Protein AF-A0A8C6SKD8-F1 (afdb_monomer_lite)

pLDDT: mean 79.02, std 22.73, range [37.12, 98.88]

Structure (mmCIF, N/CA/C/O backbone):
data_AF-A0A8C6SKD8-F1
#
_entry.id   AF-A0A8C6SKD8-F1
#
loop_
_atom_site.group_PDB
_atom_site.id
_atom_site.type_symbol
_atom_site.label_atom_id
_atom_site.label_alt_id
_atom_site.label_comp_id
_atom_site.label_asym_id
_atom_site.label_entity_id
_atom_site.label_seq_id
_atom_site.pdbx_PDB_ins_code
_atom_site.Cartn_x
_atom_site.Cartn_y
_atom_site.Cartn_z
_atom_site.occupancy
_atom_site.B_iso_or_equiv
_atom_site.auth_seq_id
_atom_site.auth_comp_id
_atom_site.auth_asym_id
_atom_site.auth_atom_id
_atom_site.pdbx_PDB_model_num
ATOM 1 N N . ALA A 1 1 ? 82.928 -36.650 2.367 1.00 38.69 1 ALA A N 1
ATOM 2 C CA . ALA A 1 1 ? 81.813 -36.005 3.082 1.00 38.69 1 ALA A CA 1
ATOM 3 C C . ALA A 1 1 ? 80.685 -35.790 2.074 1.00 38.69 1 ALA A C 1
ATOM 5 O O . ALA A 1 1 ? 80.839 -34.970 1.185 1.00 38.69 1 ALA A O 1
ATOM 6 N N . THR A 1 2 ? 79.766 -36.742 1.899 1.00 38.22 2 THR A N 1
ATOM 7 C CA . THR A 1 2 ? 78.450 -36.797 2.577 1.00 38.22 2 THR A CA 1
ATOM 8 C C . THR A 1 2 ? 77.729 -35.453 2.606 1.00 38.22 2 THR A C 1
ATOM 10 O O . THR A 1 2 ? 78.111 -34.554 3.347 1.00 38.22 2 THR A O 1
ATOM 13 N N . GLY A 1 3 ? 76.655 -35.374 1.823 1.00 37.50 3 GLY A N 1
ATOM 14 C CA . GLY A 1 3 ? 75.717 -34.260 1.788 1.00 37.50 3 GLY A CA 1
ATOM 15 C C . GLY A 1 3 ? 74.533 -34.584 0.882 1.00 37.50 3 GLY A C 1
ATOM 16 O O . GLY A 1 3 ? 74.374 -33.980 -0.169 1.00 37.50 3 GLY A O 1
ATOM 17 N N . HIS A 1 4 ? 73.744 -35.593 1.262 1.00 42.81 4 HIS A N 1
ATOM 18 C CA . HIS A 1 4 ? 72.390 -35.799 0.746 1.00 42.81 4 HIS A CA 1
ATOM 19 C C . HIS A 1 4 ? 71.545 -34.544 0.987 1.00 42.81 4 HIS A C 1
ATOM 21 O O . HIS A 1 4 ? 71.406 -34.137 2.137 1.00 42.81 4 HIS A O 1
ATOM 27 N N . GLN A 1 5 ? 70.887 -34.028 -0.049 1.00 41.28 5 GLN A N 1
ATOM 28 C CA . GLN A 1 5 ? 69.565 -33.422 0.100 1.00 41.28 5 GLN A CA 1
ATOM 29 C C . GLN A 1 5 ? 68.670 -33.893 -1.044 1.00 41.28 5 GLN A C 1
ATOM 31 O O . GLN A 1 5 ? 68.805 -33.490 -2.196 1.00 41.28 5 GLN A O 1
ATOM 36 N N . HIS A 1 6 ? 67.754 -34.787 -0.6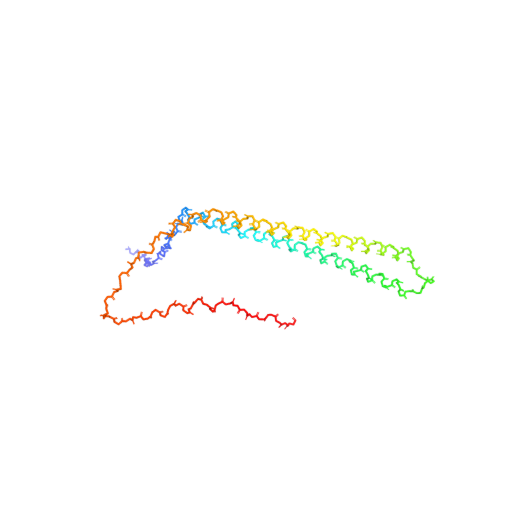82 1.00 43.62 6 HIS A N 1
ATOM 37 C CA . HIS A 1 6 ? 66.519 -35.028 -1.404 1.00 43.62 6 HIS A CA 1
ATOM 38 C C . HIS A 1 6 ? 65.714 -33.726 -1.490 1.00 43.62 6 HIS A C 1
ATOM 40 O O . HIS A 1 6 ? 65.423 -33.119 -0.460 1.00 43.62 6 HIS A O 1
ATOM 46 N N . ARG A 1 7 ? 65.231 -33.368 -2.683 1.00 38.12 7 ARG A N 1
ATOM 47 C CA . ARG A 1 7 ? 63.939 -32.685 -2.793 1.00 38.12 7 ARG A CA 1
ATOM 48 C C . ARG A 1 7 ? 63.149 -33.261 -3.964 1.00 38.12 7 ARG A C 1
ATOM 50 O O . ARG A 1 7 ? 63.655 -33.393 -5.072 1.00 38.12 7 ARG A O 1
ATOM 57 N N . ALA A 1 8 ? 61.946 -33.697 -3.611 1.00 41.62 8 ALA A N 1
ATOM 58 C CA . ALA A 1 8 ? 60.973 -34.454 -4.384 1.00 41.62 8 ALA A CA 1
ATOM 59 C C . ALA A 1 8 ? 60.347 -33.622 -5.535 1.00 41.62 8 ALA A C 1
ATOM 61 O O . ALA A 1 8 ? 60.621 -32.424 -5.637 1.00 41.62 8 ALA A O 1
ATOM 62 N N . PRO A 1 9 ? 59.562 -34.261 -6.424 1.00 44.31 9 PRO A N 1
ATOM 63 C CA . PRO A 1 9 ? 59.414 -33.878 -7.820 1.00 44.31 9 PRO A CA 1
ATOM 64 C C . PRO A 1 9 ? 58.479 -32.690 -8.029 1.00 44.31 9 PRO A C 1
ATOM 66 O O . PRO A 1 9 ? 57.518 -32.481 -7.289 1.00 44.31 9 PRO A O 1
ATOM 69 N N . GLY A 1 10 ? 58.754 -31.961 -9.111 1.00 48.84 10 GLY A N 1
ATOM 70 C CA . GLY A 1 10 ? 57.801 -31.055 -9.729 1.00 48.84 10 GLY A CA 1
ATOM 71 C C . GLY A 1 10 ? 56.522 -31.804 -10.094 1.00 48.84 10 GLY A C 1
ATOM 72 O O . GLY A 1 10 ? 56.556 -32.878 -10.691 1.00 48.84 10 GLY A O 1
ATOM 73 N N . GLY A 1 11 ? 55.395 -31.226 -9.709 1.00 40.66 11 GLY A N 1
ATOM 74 C CA . GLY A 1 11 ? 54.078 -31.764 -9.989 1.00 40.66 11 GLY A CA 1
ATOM 75 C C . GLY A 1 11 ? 53.058 -30.655 -9.833 1.00 40.66 11 GLY A C 1
ATOM 76 O O . GLY A 1 11 ? 52.659 -30.347 -8.719 1.00 40.66 11 GLY A O 1
ATOM 77 N N . GLY A 1 12 ? 52.698 -30.057 -10.968 1.00 49.25 12 GLY A N 1
ATOM 78 C CA . GLY A 1 12 ? 51.492 -29.260 -11.148 1.00 49.25 12 GLY A CA 1
ATOM 79 C C . GLY A 1 12 ? 51.364 -28.055 -10.227 1.00 49.25 12 GLY A C 1
ATOM 80 O O . GLY A 1 12 ? 50.572 -28.077 -9.290 1.00 49.25 12 GLY A O 1
ATOM 81 N N . HIS A 1 13 ? 51.985 -26.935 -10.604 1.00 50.09 13 HIS A N 1
ATOM 82 C CA . HIS A 1 13 ? 51.161 -25.732 -10.586 1.00 50.09 13 HIS A CA 1
ATOM 83 C C . HIS A 1 13 ? 49.980 -26.064 -11.497 1.00 50.09 13 HIS A C 1
ATOM 85 O O . HIS A 1 13 ? 50.140 -26.198 -12.709 1.00 50.09 13 HIS A O 1
ATOM 91 N N . SER A 1 14 ? 48.811 -26.310 -10.906 1.00 54.44 14 SER A N 1
ATOM 92 C CA . SER A 1 14 ? 47.581 -26.008 -11.607 1.00 54.44 14 SER A CA 1
ATOM 93 C C . SER A 1 14 ? 47.683 -24.518 -11.885 1.00 54.44 14 SER A C 1
ATOM 95 O O . SER A 1 14 ? 47.342 -23.699 -11.028 1.00 54.44 14 SER A O 1
ATOM 97 N N . ASP A 1 15 ? 48.248 -24.172 -13.039 1.00 54.72 15 ASP A N 1
ATOM 98 C CA . ASP A 1 15 ? 47.914 -22.929 -13.693 1.00 54.72 15 ASP A CA 1
ATOM 99 C C . ASP A 1 15 ? 46.395 -22.983 -13.755 1.00 54.72 15 ASP A C 1
ATOM 101 O O . ASP A 1 15 ? 45.804 -23.694 -14.572 1.00 54.72 15 ASP A O 1
ATOM 105 N N . VAL A 1 16 ? 45.749 -22.342 -12.778 1.00 55.53 16 VAL A N 1
ATOM 106 C CA . VAL A 1 16 ? 44.373 -21.924 -12.930 1.00 55.53 16 VAL A CA 1
ATOM 107 C C . VAL A 1 16 ? 44.479 -21.075 -14.170 1.00 55.53 16 VAL A C 1
ATOM 109 O O . VAL A 1 16 ? 45.025 -19.973 -14.126 1.00 55.53 16 VAL A O 1
ATOM 112 N N . SER A 1 17 ? 44.105 -21.669 -15.300 1.00 51.50 17 SER A N 1
ATOM 113 C CA . SER A 1 17 ? 43.941 -20.949 -16.534 1.00 51.50 17 SER A CA 1
ATOM 114 C C . SER A 1 17 ? 42.846 -19.954 -16.207 1.00 51.50 17 SER A C 1
ATOM 116 O O . SER A 1 17 ? 41.657 -20.225 -16.343 1.00 51.50 17 SER A O 1
ATOM 118 N N . MET A 1 18 ? 43.281 -18.785 -15.752 1.00 56.47 18 MET A N 1
ATOM 119 C CA . MET A 1 18 ? 42.624 -17.517 -15.946 1.00 56.47 18 MET A CA 1
ATOM 120 C C . MET A 1 18 ? 42.673 -17.276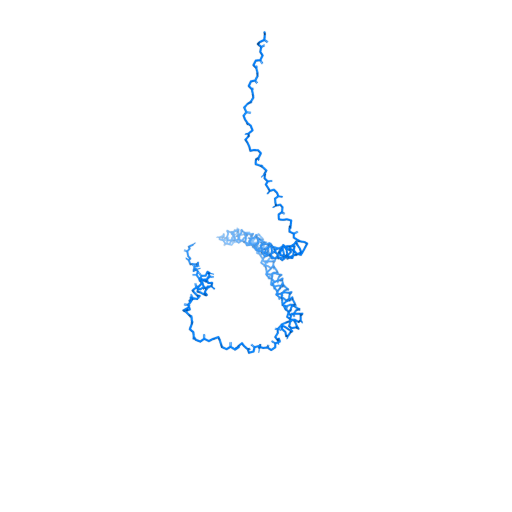 -17.460 1.00 56.47 18 MET A C 1
ATOM 122 O O . MET A 1 18 ? 43.178 -16.265 -17.932 1.00 56.47 18 MET A O 1
ATOM 126 N N . ALA A 1 19 ? 42.134 -18.212 -18.253 1.00 54.81 19 ALA A N 1
ATOM 127 C CA . ALA A 1 19 ? 41.355 -17.846 -19.408 1.00 54.81 19 ALA A CA 1
ATOM 128 C C . ALA A 1 19 ? 40.186 -17.050 -18.828 1.00 54.81 19 ALA A C 1
ATOM 130 O O . ALA A 1 19 ? 39.069 -17.537 -18.658 1.00 54.81 19 ALA A O 1
ATOM 131 N N . GLU A 1 20 ? 40.523 -15.830 -18.415 1.00 59.41 20 GLU A N 1
ATOM 132 C CA . GLU A 1 20 ? 39.643 -14.712 -18.283 1.00 59.41 20 GLU A CA 1
ATOM 133 C C . GLU A 1 20 ? 38.880 -14.722 -19.593 1.00 59.41 20 GLU A C 1
ATOM 135 O O . GLU A 1 20 ? 39.364 -14.270 -20.630 1.00 59.41 20 GLU A O 1
ATOM 140 N N . SER A 1 21 ? 37.677 -15.283 -19.555 1.00 62.50 21 SER A N 1
ATOM 141 C CA . SER A 1 21 ? 36.624 -14.800 -20.423 1.00 62.50 21 SER A CA 1
ATOM 142 C C . SER A 1 21 ? 36.376 -13.373 -19.947 1.00 62.50 21 SER A C 1
ATOM 144 O O . SER A 1 21 ? 35.488 -13.108 -19.141 1.00 62.50 21 SER A O 1
ATOM 146 N N . THR A 1 22 ? 37.288 -12.476 -20.325 1.00 74.62 22 THR A N 1
ATOM 147 C CA . THR A 1 22 ? 37.122 -11.043 -20.202 1.00 74.62 22 THR A CA 1
ATOM 148 C C . THR A 1 22 ? 35.932 -10.760 -21.086 1.00 74.62 22 THR A C 1
ATOM 150 O O . THR A 1 22 ? 36.029 -10.845 -22.310 1.00 74.62 22 THR A O 1
ATOM 153 N N . MET A 1 23 ? 34.779 -10.548 -20.450 1.00 79.88 23 MET A N 1
ATOM 154 C CA . MET A 1 23 ? 33.581 -10.160 -21.173 1.00 79.88 23 MET A CA 1
ATOM 155 C C . MET A 1 23 ? 33.930 -8.949 -22.032 1.00 79.88 23 MET A C 1
ATOM 157 O O . MET A 1 23 ? 34.596 -8.015 -21.570 1.00 79.88 23 MET A O 1
ATOM 161 N N . SER A 1 24 ? 33.527 -8.996 -23.295 1.00 90.38 24 SER A N 1
ATOM 162 C CA . SER A 1 24 ? 33.687 -7.851 -24.183 1.00 90.38 24 SER A CA 1
ATOM 163 C C . SER A 1 24 ? 32.933 -6.642 -23.606 1.00 90.38 24 SER A C 1
ATOM 165 O O . SER A 1 24 ? 31.970 -6.824 -22.855 1.00 90.38 24 SER A O 1
ATOM 167 N N . PRO A 1 25 ? 33.331 -5.401 -23.937 1.00 91.00 25 PRO A N 1
ATOM 168 C CA . PRO A 1 25 ? 32.607 -4.212 -23.485 1.00 91.00 25 PRO A CA 1
ATOM 169 C C . PRO A 1 25 ? 31.094 -4.294 -23.754 1.00 91.00 25 PRO A C 1
ATOM 171 O O . PRO A 1 25 ? 30.303 -3.988 -22.867 1.00 91.00 25 PRO A O 1
ATOM 174 N N . ASP A 1 26 ? 30.700 -4.825 -24.914 1.00 92.56 26 ASP A N 1
ATOM 175 C CA . ASP A 1 26 ? 29.298 -5.021 -25.296 1.00 92.56 26 ASP A CA 1
ATOM 176 C C . ASP A 1 26 ? 28.571 -6.023 -24.374 1.00 92.56 26 ASP A C 1
ATOM 178 O O . ASP A 1 26 ? 27.431 -5.796 -23.971 1.00 92.56 26 ASP A O 1
ATOM 182 N N . GLU A 1 27 ? 29.222 -7.127 -23.993 1.00 92.69 27 GLU A N 1
ATOM 183 C CA . GLU A 1 27 ? 28.661 -8.109 -23.049 1.00 92.69 27 GLU A CA 1
ATOM 184 C C . GLU A 1 27 ? 28.497 -7.515 -21.643 1.00 92.69 27 GLU A C 1
ATOM 186 O O . GLU A 1 27 ? 27.496 -7.772 -20.971 1.00 92.69 27 GLU A O 1
ATOM 191 N N . ILE A 1 28 ? 29.441 -6.670 -21.217 1.00 93.38 28 ILE A N 1
ATOM 192 C CA . ILE A 1 28 ? 29.348 -5.941 -19.947 1.00 93.38 28 ILE A CA 1
ATOM 193 C C . ILE A 1 28 ? 28.154 -4.979 -19.973 1.00 93.38 28 ILE A C 1
ATOM 195 O O . ILE A 1 28 ? 27.388 -4.933 -19.010 1.00 93.38 28 ILE A O 1
ATOM 199 N N . GLU A 1 29 ? 27.950 -4.239 -21.064 1.00 94.56 29 GLU A N 1
ATOM 200 C CA . GLU A 1 29 ? 26.803 -3.334 -21.219 1.00 94.56 29 GLU A CA 1
ATOM 201 C C . GLU A 1 29 ? 25.460 -4.073 -21.150 1.00 94.56 29 GLU A C 1
ATOM 203 O O . GLU A 1 29 ? 24.532 -3.619 -20.469 1.00 94.56 29 GLU A O 1
ATOM 208 N N . VAL A 1 30 ? 25.364 -5.242 -21.789 1.00 94.62 30 VAL A N 1
ATOM 209 C CA . VAL A 1 30 ? 24.163 -6.087 -21.737 1.00 94.62 30 VAL A CA 1
ATOM 210 C C . VAL A 1 30 ? 23.883 -6.572 -20.310 1.00 94.62 30 VAL A C 1
ATOM 212 O O . VAL A 1 30 ? 22.743 -6.474 -19.841 1.00 94.62 30 VAL A O 1
ATOM 215 N N . GLU A 1 31 ? 24.898 -7.048 -19.585 1.00 95.56 31 GLU A N 1
ATOM 216 C CA . GLU A 1 31 ? 24.721 -7.500 -18.199 1.00 95.56 31 GLU A CA 1
ATOM 217 C C . GLU A 1 31 ? 24.407 -6.341 -17.242 1.00 95.56 31 GLU A C 1
ATOM 219 O O . GLU A 1 31 ? 23.551 -6.488 -16.367 1.00 95.56 31 GLU A O 1
ATOM 224 N N . MET A 1 32 ? 24.988 -5.153 -17.436 1.00 96.31 32 MET A N 1
ATOM 225 C CA . MET A 1 32 ? 24.607 -3.959 -16.669 1.00 96.31 32 MET A CA 1
ATOM 226 C C . MET A 1 32 ? 23.129 -3.604 -16.866 1.00 96.31 32 MET A C 1
ATOM 228 O O . MET A 1 32 ? 22.421 -3.349 -15.889 1.00 96.31 32 MET A O 1
ATOM 232 N N . ALA A 1 33 ? 22.630 -3.642 -18.106 1.00 94.94 33 ALA A N 1
ATOM 233 C CA . ALA A 1 33 ? 21.216 -3.400 -18.391 1.00 94.94 33 ALA A CA 1
ATOM 234 C C . ALA A 1 33 ? 20.308 -4.452 -17.725 1.00 94.94 33 ALA A C 1
ATOM 236 O O . ALA A 1 33 ? 19.228 -4.130 -17.218 1.00 94.94 33 ALA A O 1
ATOM 237 N N . ARG A 1 34 ? 20.753 -5.713 -17.676 1.00 96.25 34 ARG A N 1
ATOM 238 C CA . ARG A 1 34 ? 20.045 -6.793 -16.980 1.00 96.25 34 ARG A CA 1
ATOM 239 C C . ARG A 1 34 ? 20.008 -6.578 -15.466 1.00 96.25 34 ARG A C 1
ATOM 241 O O . ARG A 1 34 ? 18.944 -6.734 -14.865 1.00 96.25 34 ARG A O 1
ATOM 248 N N . ILE A 1 35 ? 21.132 -6.192 -14.860 1.00 97.75 35 ILE A N 1
ATOM 249 C CA . ILE A 1 35 ? 21.230 -5.870 -13.429 1.00 97.75 35 ILE A CA 1
ATOM 250 C C . ILE A 1 35 ? 20.311 -4.700 -13.083 1.00 97.75 35 ILE A C 1
ATOM 252 O O . ILE A 1 35 ? 19.567 -4.777 -12.106 1.00 97.75 35 ILE A O 1
ATOM 256 N N . GLN A 1 36 ? 20.310 -3.644 -13.897 1.00 96.94 36 GLN A N 1
ATOM 257 C CA . GLN A 1 36 ? 19.462 -2.476 -13.679 1.00 96.94 36 GLN A CA 1
ATOM 258 C C . GLN A 1 36 ? 17.972 -2.846 -13.703 1.00 96.94 36 GLN A C 1
ATOM 260 O O . GLN A 1 36 ? 17.233 -2.490 -12.785 1.00 96.94 36 GLN A O 1
ATOM 265 N N . ARG A 1 37 ? 17.546 -3.654 -14.682 1.00 95.62 37 ARG A N 1
ATOM 266 C CA . ARG A 1 37 ? 16.173 -4.177 -14.740 1.00 95.62 37 ARG A CA 1
ATOM 267 C C . ARG A 1 37 ? 15.827 -5.006 -13.503 1.00 95.62 37 ARG A C 1
ATOM 269 O O . ARG A 1 37 ? 14.745 -4.856 -12.942 1.00 95.62 37 ARG A O 1
ATOM 276 N N . LEU A 1 38 ? 16.729 -5.890 -13.069 1.00 97.88 38 LEU A N 1
ATOM 277 C CA . LEU A 1 38 ? 16.494 -6.708 -11.879 1.00 97.88 38 LEU A CA 1
ATOM 278 C C . LEU A 1 38 ? 16.355 -5.839 -10.626 1.00 97.88 38 LEU A C 1
ATOM 280 O O . LEU A 1 38 ? 15.458 -6.067 -9.818 1.00 97.88 38 LEU A O 1
ATOM 284 N N . ARG A 1 39 ? 17.205 -4.817 -10.485 1.00 98.19 39 ARG A N 1
ATOM 285 C CA . ARG A 1 39 ? 17.133 -3.846 -9.392 1.00 98.19 39 ARG A CA 1
ATOM 286 C C . ARG A 1 39 ? 15.773 -3.154 -9.355 1.00 98.19 39 ARG A C 1
ATOM 288 O O . ARG A 1 39 ? 15.190 -3.043 -8.285 1.00 98.19 39 ARG A O 1
ATOM 295 N N . GLU A 1 40 ? 15.258 -2.715 -10.498 1.00 96.69 40 GLU A N 1
ATOM 296 C CA . GLU A 1 40 ? 13.943 -2.068 -10.581 1.00 96.69 40 GLU A CA 1
ATOM 297 C C . GLU A 1 40 ? 12.812 -3.001 -10.133 1.00 96.69 40 GLU A C 1
ATOM 299 O O . GLU A 1 40 ? 11.969 -2.597 -9.337 1.00 96.69 40 GLU A O 1
ATOM 304 N N . VAL A 1 41 ? 12.830 -4.268 -10.562 1.00 96.94 41 VAL A N 1
ATOM 305 C CA . VAL A 1 41 ? 11.854 -5.278 -10.110 1.00 96.94 41 VAL A CA 1
ATOM 306 C C . VAL A 1 41 ? 11.924 -5.482 -8.595 1.00 96.94 41 VAL A C 1
ATOM 308 O O . VAL A 1 41 ? 10.892 -5.529 -7.925 1.00 96.94 41 VAL A O 1
ATOM 311 N N . LEU A 1 42 ? 13.133 -5.588 -8.042 1.00 98.50 42 LEU A N 1
ATOM 312 C CA . LEU A 1 42 ? 13.325 -5.792 -6.607 1.00 98.50 42 LEU A CA 1
ATOM 313 C C . LEU A 1 42 ? 12.843 -4.594 -5.782 1.00 98.50 42 LEU A C 1
ATOM 315 O O . LEU A 1 42 ? 12.199 -4.800 -4.760 1.00 98.50 42 LEU A O 1
ATOM 319 N N . VAL A 1 43 ? 13.098 -3.365 -6.234 1.00 98.12 43 VAL A N 1
ATOM 320 C CA . VAL A 1 43 ? 12.653 -2.146 -5.538 1.00 98.12 43 VAL A CA 1
ATOM 321 C C . VAL A 1 43 ? 11.125 -2.032 -5.523 1.00 98.12 43 VAL A C 1
ATOM 323 O O . VAL A 1 43 ? 10.557 -1.676 -4.492 1.00 98.12 43 VAL A O 1
ATOM 326 N N . ARG A 1 44 ? 10.439 -2.383 -6.620 1.00 97.94 44 ARG A N 1
ATOM 327 C CA . ARG A 1 44 ? 8.964 -2.431 -6.644 1.00 97.94 44 ARG A CA 1
ATOM 328 C C . ARG A 1 44 ? 8.430 -3.465 -5.656 1.00 97.94 44 ARG A C 1
ATOM 330 O O . ARG A 1 44 ? 7.604 -3.154 -4.801 1.00 97.94 44 ARG A O 1
ATOM 337 N N . ARG A 1 45 ? 9.006 -4.671 -5.674 1.00 98.38 45 ARG A N 1
ATOM 338 C CA . ARG A 1 45 ? 8.640 -5.743 -4.739 1.00 98.38 45 ARG A CA 1
ATOM 339 C C . ARG A 1 45 ? 8.894 -5.372 -3.277 1.00 98.38 45 ARG A C 1
ATOM 341 O O . ARG A 1 45 ? 8.106 -5.731 -2.407 1.00 98.38 45 ARG A O 1
ATOM 348 N N . GLU A 1 46 ? 9.984 -4.670 -2.991 1.00 98.44 46 GLU A N 1
ATOM 349 C CA . GLU A 1 46 ? 10.271 -4.141 -1.658 1.00 98.44 46 GLU A CA 1
ATOM 350 C C . GLU A 1 46 ? 9.196 -3.141 -1.214 1.00 98.44 46 GLU A C 1
ATOM 352 O O . GLU A 1 46 ? 8.734 -3.198 -0.076 1.00 98.44 46 GLU A O 1
ATOM 357 N N . SER A 1 47 ? 8.765 -2.247 -2.104 1.00 97.94 47 SER A N 1
ATOM 358 C CA . SER A 1 47 ? 7.681 -1.304 -1.819 1.00 97.94 47 SER A CA 1
ATOM 359 C C . SER A 1 47 ? 6.355 -2.021 -1.544 1.00 97.94 47 SER A C 1
ATOM 361 O O . SER A 1 47 ? 5.737 -1.735 -0.519 1.00 97.94 47 SER A O 1
ATOM 363 N N . GLU A 1 48 ? 5.970 -3.019 -2.350 1.00 98.06 48 GLU A N 1
ATOM 364 C CA . GLU A 1 48 ? 4.798 -3.877 -2.077 1.00 98.06 48 GLU A CA 1
ATOM 365 C C . GLU A 1 48 ? 4.880 -4.525 -0.685 1.00 98.06 48 GLU A C 1
ATOM 367 O O . GLU A 1 48 ? 3.918 -4.520 0.088 1.00 98.06 48 GLU A O 1
ATOM 372 N N . LEU A 1 49 ? 6.049 -5.079 -0.344 1.00 98.69 49 LEU A N 1
ATOM 373 C CA . LEU A 1 49 ? 6.284 -5.717 0.951 1.00 98.69 49 LEU A CA 1
ATOM 374 C C . LEU A 1 49 ? 6.168 -4.726 2.112 1.00 98.69 49 LEU A C 1
ATOM 376 O O . LEU A 1 49 ? 5.646 -5.097 3.163 1.00 98.69 49 LEU A O 1
ATOM 380 N N . ARG A 1 50 ? 6.605 -3.474 1.932 1.00 98.56 50 ARG A N 1
ATOM 381 C CA . ARG A 1 50 ? 6.445 -2.419 2.942 1.00 98.56 50 ARG A CA 1
ATOM 382 C C . ARG A 1 50 ? 4.975 -2.069 3.169 1.00 98.56 50 ARG A C 1
ATOM 384 O O . ARG A 1 50 ? 4.559 -2.060 4.324 1.00 98.56 50 ARG A O 1
ATOM 391 N N . PHE A 1 51 ? 4.177 -1.904 2.110 1.00 98.62 51 PHE A N 1
ATOM 392 C CA . PHE A 1 51 ? 2.726 -1.705 2.245 1.00 98.62 51 PHE A CA 1
ATOM 393 C C . PHE A 1 51 ? 2.057 -2.862 3.004 1.00 98.62 51 PHE A C 1
ATOM 395 O O . PHE A 1 51 ? 1.277 -2.629 3.926 1.00 98.62 51 PHE A O 1
ATOM 402 N N . MET A 1 52 ? 2.400 -4.115 2.679 1.00 98.56 52 MET A N 1
ATOM 403 C CA . MET A 1 52 ? 1.860 -5.282 3.392 1.00 98.56 52 MET A CA 1
ATOM 404 C C . MET A 1 52 ? 2.291 -5.326 4.861 1.00 98.56 52 MET A C 1
ATOM 406 O O . MET A 1 52 ? 1.492 -5.667 5.731 1.00 98.56 52 MET A O 1
ATOM 410 N N . MET A 1 53 ? 3.546 -4.991 5.160 1.00 98.75 53 MET A N 1
ATOM 411 C CA . MET A 1 53 ? 4.042 -4.950 6.534 1.00 98.75 53 MET A CA 1
ATOM 412 C C . MET A 1 53 ? 3.295 -3.902 7.369 1.00 98.75 53 MET A C 1
ATOM 414 O O . MET A 1 53 ? 2.894 -4.197 8.499 1.00 98.75 53 MET A O 1
ATOM 418 N N . ASP A 1 54 ? 3.066 -2.718 6.801 1.00 98.69 54 ASP A N 1
ATOM 419 C CA . ASP A 1 54 ? 2.320 -1.646 7.455 1.00 98.69 54 ASP A CA 1
ATOM 420 C C . ASP A 1 54 ? 0.848 -2.035 7.677 1.00 98.69 54 ASP A C 1
ATOM 422 O O . ASP A 1 54 ? 0.327 -1.831 8.777 1.00 98.69 54 ASP A O 1
ATOM 426 N N . ASP A 1 55 ? 0.191 -2.676 6.701 1.00 98.81 55 ASP A N 1
ATOM 427 C CA . ASP A 1 55 ? -1.184 -3.180 6.854 1.00 98.81 55 ASP A CA 1
ATOM 428 C C . ASP A 1 55 ? -1.281 -4.250 7.951 1.00 98.81 55 ASP A C 1
ATOM 430 O O . ASP A 1 55 ? -2.164 -4.199 8.812 1.00 98.81 55 ASP A O 1
ATOM 434 N N . ILE A 1 56 ? -0.322 -5.182 7.996 1.00 98.69 56 ILE A N 1
ATOM 435 C CA . ILE A 1 56 ? -0.245 -6.200 9.051 1.00 98.69 56 ILE A CA 1
ATOM 436 C C . ILE A 1 56 ? -0.117 -5.536 10.426 1.00 98.69 56 ILE A C 1
ATOM 438 O O . ILE A 1 56 ? -0.757 -5.983 11.384 1.00 98.69 56 ILE A O 1
ATOM 442 N N . GLN A 1 57 ? 0.696 -4.484 10.552 1.00 98.75 57 GLN A N 1
ATOM 443 C CA . GLN A 1 57 ? 0.868 -3.789 11.824 1.00 98.75 57 GLN A CA 1
ATOM 444 C C . GLN A 1 57 ? -0.409 -3.052 12.242 1.00 98.75 57 GLN A C 1
ATOM 446 O O . GLN A 1 57 ? -0.851 -3.198 13.383 1.00 98.75 57 GLN A O 1
ATOM 451 N N . LEU A 1 58 ? -1.065 -2.352 11.312 1.00 98.81 58 LEU A N 1
ATOM 452 C CA . LEU A 1 58 ? -2.364 -1.724 11.564 1.00 98.81 58 LEU A CA 1
ATOM 453 C C . LEU A 1 58 ? -3.415 -2.759 11.980 1.00 98.81 58 LEU A C 1
ATOM 455 O O . LEU A 1 58 ? -4.157 -2.537 12.939 1.00 98.81 58 LEU A O 1
ATOM 459 N N . CYS A 1 59 ? -3.454 -3.915 11.316 1.00 98.69 59 CYS A N 1
ATOM 460 C CA . CYS A 1 59 ? -4.360 -5.004 11.662 1.00 98.69 59 CYS A CA 1
ATOM 461 C C . CYS A 1 59 ? -4.114 -5.532 13.081 1.00 98.69 59 CYS A C 1
ATOM 463 O O . CYS A 1 59 ? -5.076 -5.710 13.832 1.00 98.69 59 CYS A O 1
ATOM 465 N N . LYS A 1 60 ? -2.852 -5.733 13.484 1.00 98.75 60 LYS A N 1
ATOM 466 C CA . LYS A 1 60 ? -2.498 -6.151 14.853 1.00 98.75 60 LYS A CA 1
ATOM 467 C C . LYS A 1 60 ? -2.972 -5.138 15.893 1.00 98.75 60 LYS A C 1
ATOM 469 O O . LYS A 1 60 ? -3.629 -5.526 16.862 1.00 98.75 60 LYS A O 1
ATOM 474 N N . ASP A 1 61 ? -2.709 -3.855 15.665 1.00 98.75 61 ASP A N 1
ATOM 475 C CA . ASP A 1 61 ? -3.087 -2.784 16.590 1.00 98.75 61 ASP A CA 1
ATOM 476 C C . ASP A 1 61 ? -4.617 -2.677 16.716 1.00 98.75 61 ASP A C 1
ATOM 478 O O . ASP A 1 61 ? -5.165 -2.637 17.822 1.00 98.75 61 ASP A O 1
ATOM 482 N N . ILE A 1 62 ? -5.336 -2.732 15.588 1.00 98.75 62 ILE A N 1
ATOM 483 C CA . ILE A 1 62 ? -6.806 -2.750 15.555 1.00 98.75 62 ILE A CA 1
ATOM 484 C C . ILE A 1 62 ? -7.351 -3.976 16.294 1.00 98.75 62 ILE A C 1
ATOM 486 O O . ILE A 1 62 ? -8.318 -3.857 17.050 1.00 98.75 62 ILE A O 1
ATOM 490 N N . MET A 1 63 ? -6.769 -5.159 16.087 1.00 98.75 63 MET A N 1
ATOM 491 C CA . MET A 1 63 ? -7.204 -6.386 16.756 1.00 98.75 63 MET A CA 1
ATOM 492 C C . MET A 1 63 ? -7.017 -6.310 18.272 1.00 98.75 63 MET A C 1
ATOM 494 O O . MET A 1 63 ? -7.932 -6.704 19.000 1.00 98.75 63 MET A O 1
ATOM 498 N N . SER A 1 64 ? -5.888 -5.769 18.740 1.00 98.69 64 SER A N 1
ATOM 499 C CA . SER A 1 64 ? -5.628 -5.557 20.168 1.00 98.69 64 SER A CA 1
ATOM 500 C C . SER A 1 64 ? -6.667 -4.622 20.786 1.00 98.69 64 SER A C 1
ATOM 502 O O . SER A 1 64 ? -7.337 -4.989 21.752 1.00 98.69 64 SER A O 1
ATOM 504 N N . LEU A 1 65 ? -6.896 -3.455 20.174 1.00 98.69 65 LEU A N 1
ATOM 505 C CA . LEU A 1 65 ? -7.882 -2.491 20.669 1.00 98.69 65 LEU A CA 1
ATOM 506 C C . LEU A 1 65 ? -9.308 -3.054 20.637 1.00 98.69 65 LEU A C 1
ATOM 508 O O . LEU A 1 65 ? -10.082 -2.838 21.568 1.00 98.69 65 LEU A O 1
ATOM 512 N N . LYS A 1 66 ? -9.668 -3.816 19.596 1.00 98.25 66 LYS A N 1
ATOM 513 C CA . LYS A 1 66 ? -10.966 -4.505 19.531 1.00 98.25 66 LYS A CA 1
ATOM 514 C C . LYS A 1 66 ? -11.112 -5.545 20.642 1.00 98.25 66 LYS A C 1
ATOM 516 O O . LYS A 1 66 ? -12.220 -5.728 21.141 1.00 98.25 66 LYS A O 1
ATOM 521 N N . GLN A 1 67 ? -10.036 -6.232 21.026 1.00 98.38 67 GLN A N 1
ATOM 522 C CA . GLN A 1 67 ? -10.063 -7.182 22.138 1.00 98.38 67 GLN A CA 1
ATOM 523 C C . GLN A 1 67 ? -10.258 -6.471 23.481 1.00 98.38 67 GLN A C 1
ATOM 525 O O . GLN A 1 67 ? -11.075 -6.931 24.276 1.00 98.38 67 GLN A O 1
ATOM 530 N N . GLU A 1 68 ? -9.578 -5.347 23.716 1.00 97.44 68 GLU A N 1
ATOM 531 C CA . GLU A 1 68 ? -9.817 -4.503 24.897 1.00 97.44 68 GLU A CA 1
ATOM 532 C C . GLU A 1 68 ? -11.263 -3.992 24.938 1.00 97.44 68 GLU A C 1
ATOM 534 O O . GLU A 1 68 ? -11.940 -4.110 25.958 1.00 97.44 68 GLU A O 1
ATOM 539 N N . LEU A 1 69 ? -11.777 -3.490 23.810 1.00 97.62 69 LEU A N 1
ATOM 540 C CA . LEU A 1 69 ? -13.145 -2.981 23.719 1.00 97.62 69 LEU A CA 1
ATOM 541 C C . LEU A 1 69 ? -14.175 -4.073 24.039 1.00 97.62 69 LEU A C 1
ATOM 543 O O . LEU A 1 69 ? -15.111 -3.830 24.798 1.00 97.62 69 LEU A O 1
ATOM 547 N N . ARG A 1 70 ? -13.980 -5.297 23.526 1.00 97.00 70 ARG A N 1
ATOM 548 C CA . ARG A 1 70 ? -14.842 -6.446 23.849 1.00 97.00 70 ARG A CA 1
ATOM 549 C C . ARG A 1 70 ? -14.922 -6.699 25.354 1.00 97.00 70 ARG A C 1
ATOM 551 O O . ARG A 1 70 ? -16.015 -6.947 25.851 1.00 97.00 70 ARG A O 1
ATOM 558 N N . GLN A 1 71 ? -13.806 -6.602 26.079 1.00 95.94 71 GLN A N 1
ATOM 559 C CA . GLN A 1 71 ? -13.801 -6.797 27.533 1.00 95.94 71 GLN A CA 1
ATOM 560 C C . GLN A 1 71 ? -14.687 -5.762 28.236 1.00 95.94 71 GLN A C 1
ATOM 562 O O . GLN A 1 71 ? -15.489 -6.128 29.091 1.00 95.94 71 GLN A O 1
ATOM 567 N N . ILE A 1 72 ? -14.623 -4.491 27.827 1.00 95.06 72 ILE A N 1
ATOM 568 C CA . ILE A 1 72 ? -15.456 -3.426 28.408 1.00 95.06 72 ILE A CA 1
ATOM 569 C C . ILE A 1 72 ? -16.939 -3.639 28.088 1.00 95.06 72 ILE A C 1
ATOM 571 O O . ILE A 1 72 ? -17.782 -3.541 28.978 1.00 95.06 72 ILE A O 1
ATOM 575 N N . VAL A 1 73 ? -17.266 -3.983 26.841 1.00 93.94 73 VAL A N 1
ATOM 576 C CA . VAL A 1 73 ? -18.658 -4.162 26.396 1.00 93.94 73 VAL A CA 1
ATOM 577 C C . VAL A 1 73 ? -19.357 -5.312 27.134 1.00 93.94 73 VAL A C 1
ATOM 579 O O . VAL A 1 73 ? -20.568 -5.244 27.340 1.00 93.94 73 VAL A O 1
ATOM 582 N N . THR A 1 74 ? -18.612 -6.331 27.584 1.00 95.00 74 THR A N 1
ATOM 583 C CA . THR A 1 74 ? -19.165 -7.453 28.371 1.00 95.00 74 THR A CA 1
ATOM 584 C C . THR A 1 74 ? -19.520 -7.105 29.820 1.00 95.00 74 THR A C 1
ATOM 586 O O . THR A 1 74 ? -20.291 -7.831 30.448 1.00 95.00 74 THR A O 1
ATOM 589 N N . VAL A 1 75 ? -18.995 -6.004 30.367 1.00 94.62 75 VAL A N 1
ATOM 590 C CA . VAL A 1 75 ? -19.322 -5.546 31.727 1.00 94.62 75 VAL A CA 1
ATOM 591 C C . VAL A 1 75 ? -20.743 -4.962 31.739 1.00 94.62 75 VAL A C 1
ATOM 593 O O . VAL A 1 75 ? -21.111 -4.283 30.792 1.00 94.62 75 VAL A O 1
ATOM 596 N N . PRO A 1 76 ? -21.574 -5.160 32.777 1.00 93.62 76 PRO A N 1
ATOM 597 C CA . PRO A 1 76 ? -22.889 -4.516 32.858 1.00 93.62 76 PRO A CA 1
ATOM 598 C C . PRO A 1 76 ? -22.804 -2.982 32.888 1.00 93.62 76 PRO A C 1
ATOM 600 O O . PRO A 1 76 ? -21.947 -2.429 33.573 1.00 93.62 76 PRO A O 1
ATOM 603 N N . ASP A 1 77 ? -23.746 -2.285 32.239 1.00 89.81 77 ASP A N 1
ATOM 604 C CA . ASP A 1 77 ? -23.720 -0.819 32.051 1.00 89.81 77 ASP A CA 1
ATOM 605 C C . ASP A 1 77 ? -23.502 0.001 33.330 1.00 89.81 77 ASP A C 1
ATOM 607 O O . ASP A 1 77 ? -22.823 1.023 33.294 1.00 89.81 77 ASP A O 1
ATOM 611 N N . LYS A 1 78 ? -24.035 -0.457 34.470 1.00 90.38 78 LYS A N 1
ATOM 612 C CA . LYS A 1 78 ? -23.885 0.217 35.774 1.00 90.38 78 LYS A CA 1
ATOM 613 C C . LYS A 1 78 ? -22.427 0.313 36.241 1.00 90.38 78 LYS A C 1
ATOM 615 O O . LYS A 1 78 ? -22.107 1.194 37.028 1.00 90.38 78 LYS A O 1
ATOM 620 N N . ASN A 1 79 ? -21.572 -0.583 35.748 1.00 88.44 79 ASN A N 1
ATOM 621 C CA . ASN A 1 79 ? -20.163 -0.702 36.114 1.00 88.44 79 ASN A CA 1
ATOM 622 C C . ASN A 1 79 ? -19.228 -0.428 34.918 1.00 88.44 79 ASN A C 1
ATOM 624 O O . ASN A 1 79 ? -18.019 -0.635 35.031 1.00 88.44 79 ASN A O 1
ATOM 628 N N . LYS A 1 80 ? -19.760 -0.004 33.761 1.00 90.25 80 LYS A N 1
ATOM 629 C CA . LYS A 1 80 ? -18.954 0.279 32.566 1.00 90.25 80 LYS A CA 1
ATOM 630 C C . LYS A 1 80 ? -18.224 1.608 32.690 1.00 90.25 80 LYS A C 1
ATOM 632 O O . LYS A 1 80 ? -18.812 2.637 33.019 1.00 90.25 80 LYS A O 1
ATOM 637 N N . ASN A 1 81 ? -16.955 1.608 32.294 1.00 92.31 81 ASN A N 1
ATOM 638 C CA . ASN A 1 81 ? -16.210 2.838 32.065 1.00 92.31 81 ASN A CA 1
ATOM 639 C C . ASN A 1 81 ? -16.489 3.364 30.644 1.00 92.31 81 ASN A C 1
ATOM 641 O O . ASN A 1 81 ? -15.775 3.025 29.699 1.00 92.31 81 ASN A O 1
ATOM 645 N N . ARG A 1 82 ? -17.530 4.195 30.506 1.00 93.31 82 ARG A N 1
ATOM 646 C CA . ARG A 1 82 ? -17.954 4.768 29.214 1.00 93.31 82 ARG A CA 1
ATOM 647 C C . ARG A 1 82 ? -16.886 5.636 28.549 1.00 93.31 82 ARG A C 1
ATOM 649 O O . ARG A 1 82 ? -16.721 5.563 27.340 1.00 93.31 82 ARG A O 1
ATOM 656 N N . GLN A 1 83 ? -16.118 6.399 29.328 1.00 95.19 83 GLN A N 1
ATOM 657 C CA . GLN A 1 83 ? -15.044 7.235 28.778 1.00 95.19 83 GLN A CA 1
ATOM 658 C C . GLN A 1 83 ? -13.979 6.375 28.095 1.00 95.19 83 GLN A C 1
ATOM 660 O O . GLN A 1 83 ? -13.581 6.648 26.965 1.00 95.19 83 GLN A O 1
ATOM 665 N N . ARG A 1 84 ? -13.564 5.278 28.740 1.00 95.50 84 ARG A N 1
ATOM 666 C CA . ARG A 1 84 ? -12.588 4.359 28.146 1.00 95.50 84 ARG A CA 1
ATOM 667 C C . ARG A 1 84 ? -13.137 3.644 26.907 1.00 95.50 84 ARG A C 1
ATOM 669 O O . ARG A 1 84 ? -12.382 3.412 25.966 1.00 95.50 84 ARG A O 1
ATOM 676 N N . GLU A 1 85 ? -14.420 3.291 26.899 1.00 97.00 85 GLU A N 1
ATOM 677 C CA . GLU A 1 85 ? -15.093 2.707 25.732 1.00 97.00 85 GLU A CA 1
ATOM 678 C C . GLU A 1 85 ? -15.046 3.660 24.525 1.00 97.00 85 GLU A C 1
ATOM 680 O O . GLU A 1 85 ? -14.569 3.280 23.454 1.00 97.00 85 GLU A O 1
ATOM 685 N N . GLU A 1 86 ? -15.450 4.918 24.722 1.00 97.50 86 GLU A N 1
ATOM 686 C CA . GLU A 1 86 ? -15.427 5.965 23.694 1.00 97.50 86 GLU A CA 1
ATOM 687 C C . GLU A 1 86 ? -14.003 6.240 23.184 1.00 97.50 86 GLU A C 1
ATOM 689 O O . GLU A 1 86 ? -13.778 6.328 21.974 1.00 97.50 86 GLU A O 1
ATOM 694 N N . GLU A 1 87 ? -13.011 6.294 24.078 1.00 97.94 87 GLU A N 1
ATOM 695 C CA . GLU A 1 87 ? -11.600 6.439 23.703 1.00 97.94 87 GLU A CA 1
ATOM 696 C C . GLU A 1 87 ? -11.106 5.299 22.802 1.00 97.94 87 GLU A C 1
ATOM 698 O O . GLU A 1 87 ? -10.393 5.545 21.824 1.00 97.94 87 GLU A O 1
ATOM 703 N N . LEU A 1 88 ? -11.450 4.048 23.128 1.00 98.31 88 LEU A N 1
ATOM 704 C CA . LEU A 1 88 ? -11.060 2.888 22.325 1.00 98.31 88 LEU A CA 1
ATOM 705 C C . LEU A 1 88 ? -11.725 2.923 20.949 1.00 98.31 88 LEU A C 1
ATOM 707 O O . LEU A 1 88 ? -11.048 2.686 19.948 1.00 98.31 88 LEU A O 1
ATOM 711 N N . ILE A 1 89 ? -13.012 3.273 20.882 1.00 98.44 89 ILE A N 1
ATOM 712 C CA . ILE A 1 89 ? -13.744 3.416 19.617 1.00 98.44 89 ILE A CA 1
ATOM 713 C C . ILE A 1 89 ? -13.081 4.478 18.731 1.00 98.44 89 ILE A C 1
ATOM 715 O O . ILE A 1 89 ? -12.803 4.214 17.560 1.00 98.44 89 ILE A O 1
ATOM 719 N N . LEU A 1 90 ? -12.749 5.645 19.291 1.00 98.56 90 LEU A N 1
ATOM 720 C CA . LEU A 1 90 ? -12.071 6.717 18.557 1.00 98.56 90 LEU A CA 1
ATOM 721 C C . LEU A 1 90 ? -10.689 6.291 18.043 1.00 98.56 90 LEU A C 1
ATOM 723 O O . LEU A 1 90 ? -10.326 6.618 16.912 1.00 98.56 90 LEU A O 1
ATOM 727 N N . LYS A 1 91 ? -9.911 5.550 18.842 1.00 98.69 91 LYS A N 1
ATOM 728 C CA . LYS A 1 91 ? -8.603 5.023 18.415 1.00 98.69 91 LYS A CA 1
ATOM 729 C C . LYS A 1 91 ? -8.742 4.000 17.289 1.00 98.69 91 LYS A C 1
ATOM 731 O O . LYS A 1 91 ? -8.024 4.105 16.298 1.00 98.69 91 LYS A O 1
ATOM 736 N N . ILE A 1 92 ? -9.680 3.057 17.411 1.00 98.75 92 ILE A N 1
ATOM 737 C CA . ILE A 1 92 ? -9.961 2.060 16.367 1.00 98.75 92 ILE A CA 1
ATOM 738 C C . ILE A 1 92 ? -10.358 2.760 15.068 1.00 98.75 92 ILE A C 1
ATOM 740 O O . ILE A 1 92 ? -9.816 2.431 14.018 1.00 98.75 92 ILE A O 1
ATOM 744 N N . HIS A 1 93 ? -11.251 3.750 15.133 1.00 98.69 93 HIS A N 1
ATOM 745 C CA . HIS A 1 93 ? -11.689 4.497 13.958 1.00 98.69 93 HIS A CA 1
ATOM 746 C C . HIS A 1 93 ? -10.522 5.195 13.246 1.00 98.69 93 HIS A C 1
ATOM 748 O O . HIS A 1 93 ? -10.388 5.076 12.032 1.00 98.69 93 HIS A O 1
ATOM 754 N N . LYS A 1 94 ? -9.627 5.854 13.994 1.00 98.75 94 LYS A N 1
ATOM 755 C CA . LYS A 1 94 ? -8.425 6.488 13.423 1.00 98.75 94 LYS A CA 1
ATOM 756 C C . LYS A 1 94 ? -7.496 5.485 12.734 1.00 98.75 94 LYS A C 1
ATOM 758 O O . LYS A 1 94 ? -6.958 5.792 11.676 1.00 98.75 94 LYS A O 1
ATOM 763 N N . LEU A 1 95 ? -7.300 4.298 13.313 1.00 98.88 95 LEU A N 1
ATOM 764 C CA . LEU A 1 95 ? -6.472 3.260 12.689 1.00 98.88 95 LEU A CA 1
ATOM 765 C C . LEU A 1 95 ? -7.120 2.682 11.429 1.00 98.88 95 LEU A C 1
ATOM 767 O O . LEU A 1 95 ? -6.417 2.442 10.454 1.00 98.88 95 LEU A O 1
ATOM 771 N N . VAL A 1 96 ? -8.444 2.494 11.429 1.00 98.75 96 VAL A N 1
ATOM 772 C CA . VAL A 1 96 ? -9.183 2.065 10.233 1.00 98.75 96 VAL A CA 1
ATOM 773 C C . VAL A 1 96 ? -9.050 3.106 9.124 1.00 98.75 96 VAL A C 1
ATOM 775 O O . VAL A 1 96 ? -8.676 2.737 8.021 1.00 98.75 96 VAL A O 1
ATOM 778 N N . GLN A 1 97 ? -9.222 4.395 9.431 1.00 98.69 97 GLN A N 1
ATOM 779 C CA . GLN A 1 97 ? -8.989 5.469 8.457 1.00 98.69 97 GLN A CA 1
ATOM 780 C C . GLN A 1 97 ? -7.563 5.448 7.906 1.00 98.69 97 GLN A C 1
ATOM 782 O O . GLN A 1 97 ? -7.365 5.547 6.702 1.00 98.69 97 GLN A O 1
ATOM 787 N N . LYS A 1 98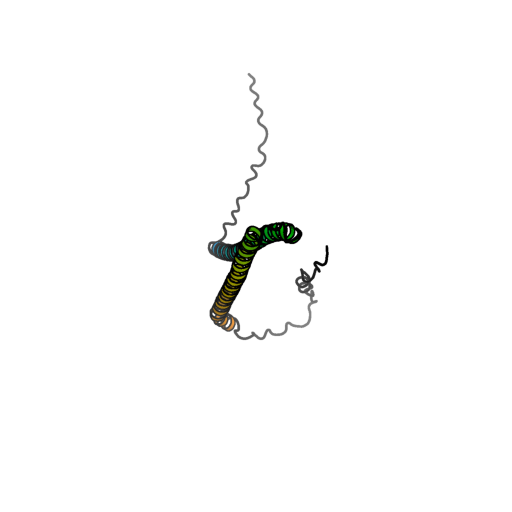 ? -6.557 5.287 8.775 1.00 98.81 98 LYS A N 1
ATOM 788 C CA . LYS A 1 98 ? -5.160 5.182 8.340 1.00 98.81 98 LYS A CA 1
ATOM 789 C C . LYS A 1 98 ? -4.941 3.993 7.399 1.00 98.81 98 LYS A C 1
ATOM 791 O O . LYS A 1 98 ? -4.190 4.117 6.440 1.00 98.81 98 LYS A O 1
ATOM 796 N N . ARG A 1 99 ? -5.581 2.856 7.671 1.00 98.75 99 ARG A N 1
ATOM 797 C CA . ARG A 1 99 ? -5.518 1.678 6.802 1.00 98.75 99 ARG A CA 1
ATOM 798 C C . ARG A 1 99 ? -6.205 1.932 5.461 1.00 98.75 99 ARG A C 1
ATOM 800 O O . ARG A 1 99 ? -5.683 1.505 4.444 1.00 98.75 99 ARG A O 1
ATOM 807 N N . ASP A 1 100 ? -7.337 2.627 5.455 1.00 98.62 100 ASP A N 1
ATOM 808 C CA . ASP A 1 100 ? -8.031 2.962 4.210 1.00 98.62 100 ASP A CA 1
ATOM 809 C C . ASP A 1 100 ? -7.139 3.850 3.317 1.00 98.62 100 ASP A C 1
ATOM 811 O O . ASP A 1 100 ? -6.952 3.530 2.148 1.00 98.62 100 ASP A O 1
ATOM 815 N N . PHE A 1 101 ? -6.454 4.851 3.889 1.00 98.75 101 PHE A N 1
ATOM 816 C CA . PHE A 1 101 ? -5.448 5.631 3.150 1.00 98.75 101 PHE A CA 1
ATOM 817 C C . PHE A 1 101 ? -4.274 4.784 2.640 1.00 98.75 101 PHE A C 1
ATOM 819 O O . PHE A 1 101 ? -3.831 4.979 1.516 1.00 98.75 101 PHE A O 1
ATOM 826 N N . LEU A 1 102 ? -3.787 3.821 3.430 1.00 98.75 102 LEU A N 1
ATOM 827 C CA . LEU A 1 102 ? -2.711 2.917 3.003 1.00 98.75 102 LEU A CA 1
ATOM 828 C C . LEU A 1 102 ? -3.106 2.105 1.756 1.00 98.75 102 LEU A C 1
ATOM 830 O O . LEU A 1 102 ? -2.273 1.868 0.884 1.00 98.75 102 LEU A O 1
ATOM 834 N N . VAL A 1 103 ? -4.370 1.675 1.677 1.00 98.62 103 VAL A N 1
ATOM 835 C CA . VAL A 1 103 ? -4.908 0.954 0.514 1.00 98.62 103 VAL A CA 1
ATOM 836 C C . VAL A 1 103 ? -4.979 1.869 -0.706 1.00 98.62 103 VAL A C 1
ATOM 838 O O . VAL A 1 103 ? -4.569 1.454 -1.790 1.00 98.62 103 VAL A O 1
ATOM 841 N N . ASP A 1 104 ? -5.454 3.102 -0.529 1.00 98.62 104 A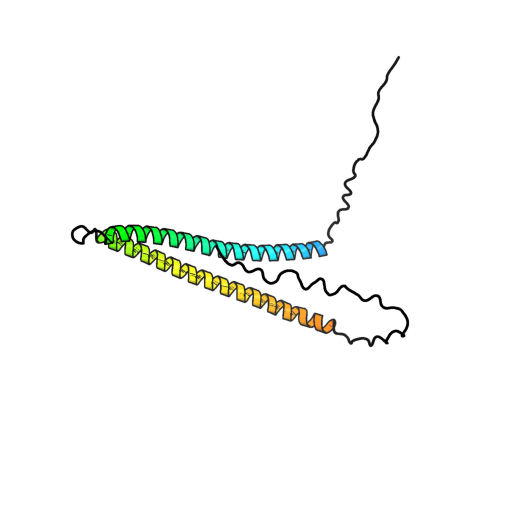SP A N 1
ATOM 842 C CA . ASP A 1 104 ? -5.514 4.092 -1.607 1.00 98.62 104 ASP A CA 1
ATOM 843 C C . ASP A 1 104 ? -4.109 4.420 -2.143 1.00 98.62 104 ASP A C 1
ATOM 845 O O . ASP A 1 104 ? -3.888 4.408 -3.355 1.00 98.62 104 ASP A O 1
ATOM 849 N N . ASP A 1 105 ? -3.134 4.628 -1.254 1.00 98.56 105 ASP A N 1
ATOM 850 C CA . ASP A 1 105 ? -1.741 4.904 -1.621 1.00 98.56 105 ASP A CA 1
ATOM 851 C C . ASP A 1 105 ? -1.111 3.731 -2.397 1.00 98.56 105 ASP A C 1
ATOM 853 O O . ASP A 1 105 ? -0.445 3.937 -3.416 1.00 98.56 105 ASP A O 1
ATOM 857 N N . ALA A 1 106 ? -1.353 2.490 -1.960 1.00 98.44 106 ALA A N 1
ATOM 858 C CA . ALA A 1 106 ? -0.867 1.295 -2.653 1.00 98.44 106 ALA A CA 1
ATOM 859 C C . ALA A 1 106 ? -1.493 1.136 -4.051 1.00 98.44 106 ALA A C 1
ATOM 861 O O . ALA A 1 106 ? -0.822 0.711 -4.996 1.00 98.44 106 ALA A O 1
ATOM 862 N N . GLU A 1 107 ? -2.771 1.490 -4.208 1.00 98.25 107 GLU A N 1
ATOM 863 C CA . GLU A 1 107 ? -3.446 1.465 -5.506 1.00 98.25 107 GLU A CA 1
ATOM 864 C C . GLU A 1 107 ? -2.875 2.518 -6.461 1.00 98.25 107 GLU A C 1
ATOM 866 O O . GLU A 1 107 ? -2.639 2.220 -7.636 1.00 98.25 107 GLU A O 1
ATOM 871 N N . VAL A 1 108 ? -2.604 3.728 -5.964 1.00 98.50 108 VAL A N 1
ATOM 872 C CA . VAL A 1 108 ? -1.960 4.789 -6.748 1.00 98.50 108 VAL A CA 1
ATOM 873 C C . VAL A 1 108 ? -0.589 4.335 -7.246 1.00 98.50 108 VAL A C 1
ATOM 875 O O . VAL A 1 108 ? -0.291 4.494 -8.432 1.00 98.50 108 VAL A O 1
ATOM 878 N N . GLU A 1 109 ? 0.218 3.715 -6.383 1.00 98.06 109 GLU A N 1
ATOM 879 C CA . GLU A 1 109 ? 1.542 3.221 -6.769 1.00 98.06 109 GLU A CA 1
ATOM 880 C C . GLU A 1 109 ? 1.447 2.123 -7.838 1.00 98.06 109 GLU A C 1
ATOM 882 O O . GLU A 1 109 ? 2.138 2.179 -8.856 1.00 98.06 109 GLU A O 1
ATOM 887 N N . ARG A 1 110 ? 0.502 1.187 -7.697 1.00 97.94 110 ARG A N 1
ATOM 888 C CA . ARG A 1 110 ? 0.259 0.138 -8.699 1.00 97.94 110 ARG A CA 1
ATOM 889 C C . ARG A 1 110 ? -0.139 0.709 -10.064 1.00 97.94 110 ARG A C 1
ATOM 891 O O . ARG A 1 110 ? 0.251 0.179 -11.108 1.00 97.94 110 ARG A O 1
ATOM 898 N N . LEU A 1 111 ? -0.969 1.753 -10.082 1.00 98.38 111 LEU A N 1
ATOM 899 C CA . LEU A 1 111 ? -1.371 2.421 -11.322 1.00 98.38 111 LEU A CA 1
ATOM 900 C C . LEU A 1 111 ? -0.190 3.150 -11.971 1.00 98.38 111 LEU A C 1
ATOM 902 O O . LEU A 1 111 ? -0.039 3.077 -13.191 1.00 98.38 111 LEU A O 1
ATOM 906 N N . ARG A 1 112 ? 0.659 3.793 -11.162 1.00 98.19 112 ARG A N 1
ATOM 907 C CA . ARG A 1 112 ? 1.886 4.464 -11.608 1.00 98.19 112 ARG A CA 1
ATOM 908 C C . ARG A 1 112 ? 2.830 3.482 -12.297 1.00 98.19 112 ARG A C 1
ATOM 910 O O . ARG A 1 112 ? 3.201 3.709 -13.444 1.00 98.19 112 ARG A O 1
ATOM 917 N N . GLU A 1 113 ? 3.149 2.368 -11.642 1.00 97.19 113 GLU A N 1
ATOM 918 C CA . GLU A 1 113 ? 4.037 1.332 -12.190 1.00 97.19 113 GLU A CA 1
ATOM 919 C C . GLU A 1 113 ? 3.512 0.759 -13.516 1.00 97.19 113 GLU A C 1
ATOM 921 O O . GLU A 1 113 ? 4.272 0.567 -14.463 1.00 97.19 113 GLU A O 1
ATOM 926 N N . ARG A 1 114 ? 2.194 0.547 -13.626 1.00 97.38 114 ARG A N 1
ATOM 927 C CA . ARG A 1 114 ? 1.578 0.065 -14.870 1.00 97.38 114 ARG A CA 1
ATOM 928 C C . ARG A 1 114 ? 1.729 1.058 -16.021 1.00 97.38 114 ARG A C 1
ATOM 930 O O . ARG A 1 114 ? 1.922 0.630 -17.161 1.00 97.38 114 ARG A O 1
ATOM 937 N N . GLU A 1 115 ? 1.585 2.354 -15.755 1.00 98.25 115 GLU A N 1
ATOM 938 C CA . GLU A 1 115 ? 1.753 3.367 -16.798 1.00 98.25 115 GLU A CA 1
ATOM 939 C C . GLU A 1 115 ? 3.226 3.484 -17.215 1.00 98.25 115 GLU A C 1
ATOM 941 O O . GLU A 1 115 ? 3.497 3.515 -18.412 1.00 98.25 115 GLU A O 1
ATOM 946 N N . GLU A 1 116 ? 4.177 3.414 -16.276 1.00 95.56 116 GLU A N 1
ATOM 947 C CA . GLU A 1 116 ? 5.616 3.368 -16.591 1.00 95.56 116 GLU A CA 1
ATOM 948 C C . GLU A 1 116 ? 5.971 2.194 -17.520 1.00 95.56 116 GLU A C 1
ATOM 950 O O . GLU A 1 116 ? 6.672 2.366 -18.523 1.00 95.56 116 GLU A O 1
ATOM 955 N N . ASP A 1 117 ? 5.458 0.997 -17.220 1.00 95.56 117 ASP A N 1
ATOM 956 C CA . ASP A 1 117 ? 5.693 -0.198 -18.035 1.00 95.56 117 ASP A CA 1
ATOM 957 C C . ASP A 1 117 ? 5.101 -0.054 -19.442 1.00 95.56 117 ASP A C 1
ATOM 959 O O . ASP A 1 117 ? 5.703 -0.466 -20.441 1.00 95.56 117 ASP A O 1
ATOM 963 N N . LYS A 1 118 ? 3.916 0.553 -19.535 1.00 97.38 118 LYS A N 1
ATOM 964 C CA . LYS A 1 118 ? 3.238 0.812 -20.804 1.00 97.38 118 LYS A CA 1
ATOM 965 C C . LYS A 1 118 ? 3.999 1.835 -21.645 1.00 97.38 118 LYS A C 1
ATOM 967 O O . LYS A 1 118 ? 4.228 1.576 -22.826 1.00 97.38 118 LYS A O 1
ATOM 972 N N . GLU A 1 119 ? 4.443 2.941 -21.052 1.00 96.75 119 GLU A N 1
ATOM 973 C CA . GLU A 1 119 ? 5.271 3.946 -21.726 1.00 96.75 119 GLU A CA 1
ATOM 974 C C . GLU A 1 119 ? 6.576 3.332 -22.250 1.00 96.75 119 GLU A C 1
ATOM 976 O O . GLU A 1 119 ? 6.959 3.565 -23.402 1.00 96.75 119 GLU A O 1
ATOM 981 N N . MET A 1 120 ? 7.227 2.478 -21.453 1.00 93.62 120 MET A N 1
ATOM 982 C CA . MET A 1 120 ? 8.438 1.772 -21.870 1.00 93.62 120 MET A CA 1
ATOM 983 C C . MET A 1 120 ? 8.169 0.811 -23.037 1.00 93.62 120 MET A C 1
ATOM 985 O O . MET A 1 120 ? 8.930 0.785 -24.011 1.00 93.62 120 MET A O 1
ATOM 989 N N . ALA A 1 121 ? 7.085 0.034 -22.977 1.00 94.75 121 ALA A N 1
ATOM 990 C CA . ALA A 1 121 ? 6.703 -0.886 -24.044 1.00 94.75 121 ALA A CA 1
ATOM 991 C C . ALA A 1 121 ? 6.357 -0.146 -25.347 1.00 94.75 121 ALA A C 1
ATOM 993 O O . ALA A 1 121 ? 6.797 -0.547 -26.430 1.00 94.75 121 ALA A O 1
ATOM 994 N N . ASP A 1 122 ? 5.616 0.958 -25.253 1.00 95.62 122 ASP A N 1
ATOM 995 C CA . ASP A 1 122 ? 5.262 1.797 -26.396 1.00 95.62 122 ASP A CA 1
ATOM 996 C C . ASP A 1 122 ? 6.503 2.457 -27.013 1.00 95.62 122 ASP A C 1
ATOM 998 O O . ASP A 1 122 ? 6.655 2.457 -28.242 1.00 95.62 122 ASP A O 1
ATOM 1002 N N . PHE A 1 123 ? 7.434 2.943 -26.186 1.00 94.31 123 PHE A N 1
ATOM 1003 C CA . PHE A 1 123 ? 8.713 3.483 -26.643 1.00 94.31 123 PHE A CA 1
ATOM 1004 C C . PHE A 1 123 ? 9.524 2.438 -27.417 1.00 94.31 123 PHE A C 1
ATOM 1006 O O . PHE A 1 123 ? 9.969 2.700 -28.539 1.00 94.31 123 PHE A O 1
ATOM 1013 N N . LEU A 1 124 ? 9.678 1.233 -26.862 1.00 90.50 124 LEU A N 1
ATOM 1014 C CA . LEU A 1 124 ? 10.392 0.141 -27.523 1.00 90.50 124 LEU A CA 1
ATOM 1015 C C . LEU A 1 124 ? 9.714 -0.251 -28.837 1.00 90.50 124 LEU A C 1
ATOM 1017 O O . LEU A 1 124 ? 10.394 -0.386 -29.855 1.00 90.50 124 LEU A O 1
ATOM 1021 N N . ARG A 1 125 ? 8.380 -0.349 -28.866 1.00 91.81 125 ARG A N 1
ATOM 1022 C CA . ARG A 1 125 ? 7.633 -0.629 -30.100 1.00 91.81 125 ARG A CA 1
ATOM 1023 C C . ARG A 1 125 ? 7.923 0.420 -31.173 1.00 91.81 125 ARG A C 1
ATOM 1025 O O . ARG A 1 125 ? 8.215 0.060 -32.313 1.00 91.81 125 ARG A O 1
ATOM 1032 N N . LEU A 1 126 ? 7.890 1.706 -30.830 1.00 91.81 126 LEU A N 1
ATOM 1033 C CA . LEU A 1 126 ? 8.175 2.798 -31.769 1.00 91.81 126 LEU A CA 1
ATOM 1034 C C . LEU A 1 126 ? 9.622 2.773 -32.289 1.00 91.81 126 LEU A C 1
ATOM 1036 O O . LEU A 1 126 ? 9.857 3.087 -33.455 1.00 91.81 126 LEU A O 1
ATOM 1040 N N . LYS A 1 127 ? 10.597 2.392 -31.455 1.00 88.81 127 LYS A N 1
ATOM 1041 C CA . LYS A 1 127 ? 12.018 2.338 -31.843 1.00 88.81 127 LYS A CA 1
ATOM 1042 C C . LYS A 1 127 ? 12.395 1.078 -32.623 1.00 88.81 127 LYS A C 1
ATOM 1044 O O . LYS A 1 127 ? 13.269 1.152 -33.485 1.00 88.81 127 LYS A O 1
ATOM 1049 N N . LEU A 1 128 ? 11.746 -0.054 -32.351 1.00 84.38 128 LEU A N 1
ATOM 1050 C CA . LEU A 1 128 ? 12.081 -1.355 -32.941 1.00 84.38 128 LEU A CA 1
ATOM 1051 C C . LEU A 1 128 ? 11.279 -1.678 -34.211 1.00 84.38 128 LEU A C 1
ATOM 1053 O O . LEU A 1 128 ? 11.801 -2.346 -35.102 1.00 84.38 128 LEU A O 1
ATOM 1057 N N . THR A 1 129 ? 10.063 -1.147 -34.372 1.00 77.56 129 THR A N 1
ATOM 1058 C CA . THR A 1 129 ? 9.260 -1.353 -35.598 1.00 77.56 129 THR A CA 1
ATOM 1059 C C . THR A 1 129 ? 9.981 -0.954 -36.903 1.00 77.56 129 THR A C 1
ATOM 1061 O O . THR A 1 129 ? 9.878 -1.698 -37.885 1.00 77.56 129 THR A O 1
ATOM 1064 N N . PRO A 1 130 ? 10.787 0.129 -36.972 1.00 78.06 130 PRO A N 1
ATOM 1065 C CA . PRO A 1 130 ? 11.579 0.435 -38.165 1.00 78.06 130 PRO A CA 1
ATOM 1066 C C . PRO A 1 130 ? 12.695 -0.585 -38.456 1.00 78.06 130 PRO A C 1
ATOM 1068 O O . PRO A 1 130 ? 13.092 -0.732 -39.612 1.00 78.06 130 PRO A O 1
ATOM 1071 N N . LEU A 1 131 ? 13.212 -1.284 -37.439 1.00 70.56 131 LEU A N 1
ATOM 1072 C CA . LEU A 1 131 ? 14.252 -2.312 -37.587 1.00 70.56 131 LEU A CA 1
ATOM 1073 C C . LEU A 1 131 ? 13.661 -3.625 -38.114 1.00 70.56 131 LEU A C 1
ATOM 1075 O O . LEU A 1 131 ? 14.225 -4.231 -39.025 1.00 70.56 131 LEU A O 1
ATOM 1079 N N . GLU A 1 132 ? 12.484 -4.019 -37.625 1.00 63.75 132 GLU A N 1
ATOM 1080 C CA . GLU A 1 132 ? 11.765 -5.202 -38.116 1.00 63.75 132 GLU A CA 1
ATOM 1081 C C . GLU A 1 132 ? 11.391 -5.084 -39.599 1.00 63.75 132 GLU A C 1
ATOM 1083 O O . GLU A 1 132 ? 11.507 -6.049 -40.359 1.00 63.75 132 GLU A O 1
ATOM 1088 N N . ASN A 1 133 ? 10.988 -3.888 -40.037 1.00 62.16 133 ASN A N 1
ATOM 1089 C CA . ASN A 1 133 ? 10.658 -3.624 -41.437 1.00 62.16 133 ASN A CA 1
ATOM 1090 C C . ASN A 1 133 ? 11.897 -3.643 -42.349 1.00 62.16 133 ASN A C 1
ATOM 1092 O O . ASN A 1 133 ? 11.786 -4.032 -43.509 1.00 62.16 133 ASN A O 1
ATOM 1096 N N . LYS A 1 134 ? 13.085 -3.291 -41.833 1.00 59.47 134 LYS A N 1
ATOM 1097 C CA . LYS A 1 134 ? 14.360 -3.406 -42.567 1.00 59.47 134 LYS A CA 1
ATOM 1098 C C . LYS A 1 134 ? 14.863 -4.850 -42.670 1.00 59.47 134 LYS A C 1
ATOM 1100 O O . LYS A 1 134 ? 15.493 -5.197 -43.665 1.00 59.47 134 LYS A O 1
ATOM 1105 N N . LEU A 1 135 ? 14.567 -5.698 -41.683 1.00 57.81 135 LEU A N 1
ATOM 1106 C CA . LEU A 1 135 ? 14.905 -7.129 -41.709 1.00 57.81 135 LEU A CA 1
ATOM 1107 C C . LEU A 1 135 ? 13.972 -7.943 -42.628 1.00 57.81 135 LEU A C 1
ATOM 1109 O O . LEU A 1 135 ? 14.356 -9.007 -43.112 1.00 57.81 135 LEU A O 1
ATOM 1113 N N . LYS A 1 136 ? 12.774 -7.429 -42.936 1.00 55.06 136 LYS A N 1
ATOM 1114 C CA . LYS A 1 136 ? 11.837 -7.986 -43.929 1.00 55.06 136 LYS A CA 1
ATOM 1115 C C . LYS A 1 136 ? 12.157 -7.507 -45.361 1.00 55.06 136 LYS A C 1
ATOM 1117 O O . LYS A 1 136 ? 11.299 -6.968 -46.051 1.00 55.06 136 LYS A O 1
ATOM 1122 N N . ALA A 1 137 ? 13.385 -7.722 -45.832 1.00 53.56 137 ALA A N 1
ATOM 1123 C CA . ALA A 1 137 ? 13.708 -7.695 -47.267 1.00 53.56 137 ALA A CA 1
ATOM 1124 C C . ALA A 1 137 ? 13.268 -9.030 -47.930 1.00 53.56 137 ALA A C 1
ATOM 1126 O O . ALA A 1 137 ? 13.108 -10.027 -47.222 1.00 53.56 137 ALA A O 1
ATOM 1127 N N . PRO A 1 138 ? 12.992 -9.081 -49.253 1.00 50.59 138 PRO A N 1
ATOM 1128 C CA . PRO A 1 138 ? 12.110 -10.089 -49.840 1.00 50.59 138 PRO A CA 1
ATOM 1129 C C . PRO A 1 138 ? 12.661 -11.506 -49.674 1.00 50.59 138 PRO A C 1
ATOM 1131 O O . PRO A 1 138 ? 13.855 -11.745 -49.862 1.00 50.59 138 PRO A O 1
ATOM 1134 N N . LYS A 1 139 ? 11.762 -12.453 -49.362 1.00 52.78 139 LYS A N 1
ATOM 1135 C CA . LYS A 1 139 ? 12.032 -13.895 -49.394 1.00 52.78 139 LYS A CA 1
ATOM 1136 C C . LYS A 1 139 ? 12.743 -14.219 -50.710 1.00 52.78 139 LYS A C 1
ATOM 1138 O O . LYS A 1 139 ? 12.113 -14.218 -51.766 1.00 52.78 139 LYS A O 1
ATOM 1143 N N . ARG A 1 140 ? 14.051 -14.485 -50.655 1.00 48.66 140 ARG A N 1
ATOM 1144 C CA . ARG A 1 140 ? 14.757 -15.121 -51.769 1.00 48.66 140 ARG A CA 1
ATOM 1145 C C . ARG A 1 140 ? 14.030 -16.437 -52.029 1.00 48.66 140 ARG A C 1
ATOM 1147 O O . ARG A 1 140 ? 13.919 -17.255 -51.118 1.00 48.66 140 ARG A O 1
ATOM 1154 N N . PHE A 1 141 ? 13.504 -16.610 -53.239 1.00 49.88 141 PHE A N 1
ATOM 1155 C CA . PHE A 1 141 ? 13.102 -17.923 -53.729 1.00 49.88 141 PHE A CA 1
ATOM 1156 C C . PHE A 1 141 ? 14.321 -18.838 -53.592 1.00 49.88 141 PHE A C 1
ATOM 1158 O O . PHE A 1 141 ? 15.337 -18.622 -54.250 1.00 49.88 141 PHE A O 1
ATOM 1165 N N . VAL A 1 142 ? 14.247 -19.804 -52.681 1.00 49.72 142 VAL A N 1
ATOM 1166 C CA . VAL A 1 142 ? 15.210 -20.901 -52.609 1.00 49.72 142 VAL A CA 1
ATOM 1167 C C . VAL A 1 142 ? 14.735 -21.920 -53.645 1.00 49.72 142 VAL A C 1
ATOM 1169 O O . VAL A 1 142 ? 13.611 -22.403 -53.503 1.00 49.72 142 VAL A O 1
ATOM 1172 N N . PRO A 1 143 ? 15.509 -22.220 -54.704 1.00 52.44 143 PRO A N 1
ATOM 1173 C CA . PRO A 1 143 ? 15.166 -23.303 -55.616 1.00 52.44 143 PRO A CA 1
ATOM 1174 C C . PRO A 1 143 ? 15.110 -24.617 -54.833 1.00 52.44 143 PRO A C 1
ATOM 1176 O O . PRO A 1 143 ? 15.973 -24.867 -53.987 1.00 52.44 143 PRO A O 1
ATOM 1179 N N . GLU A 1 144 ? 14.096 -25.438 -55.103 1.00 47.78 144 GLU A N 1
ATOM 1180 C CA . GLU A 1 144 ? 13.976 -26.780 -54.530 1.00 47.78 144 GLU A CA 1
ATOM 1181 C C . GLU A 1 144 ? 15.267 -27.583 -54.775 1.00 47.78 144 GLU A C 1
ATOM 1183 O O . GLU A 1 144 ? 15.742 -27.649 -55.914 1.00 47.78 144 GLU A O 1
ATOM 1188 N N . PRO A 1 145 ? 15.871 -28.186 -53.735 1.00 53.91 145 PRO A N 1
ATOM 1189 C CA . PRO A 1 145 ? 17.017 -29.056 -53.928 1.00 53.91 145 PRO A CA 1
ATOM 1190 C C . PRO A 1 145 ? 16.567 -30.382 -54.570 1.00 53.91 145 PRO A C 1
ATOM 1192 O O . PRO A 1 145 ? 15.482 -30.880 -54.260 1.00 53.91 145 PRO A O 1
ATOM 1195 N N . PRO A 1 146 ? 17.390 -30.973 -55.455 1.00 57.03 146 PRO A N 1
ATOM 1196 C CA . PRO A 1 146 ? 17.012 -32.136 -56.247 1.00 57.03 146 PRO A CA 1
ATOM 1197 C C . PRO A 1 146 ? 16.656 -33.349 -55.371 1.00 57.03 146 PRO A C 1
ATOM 1199 O O . PRO A 1 146 ? 17.281 -33.567 -54.324 1.00 57.03 146 PRO A O 1
ATOM 1202 N N . PRO A 1 147 ? 15.687 -34.174 -55.810 1.00 54.38 147 PRO A N 1
ATOM 1203 C CA . PRO A 1 147 ? 15.262 -35.347 -55.075 1.00 54.38 147 PRO A CA 1
ATOM 1204 C C . PRO A 1 147 ? 16.374 -36.378 -55.215 1.00 54.38 147 PRO A C 1
ATOM 1206 O O . PRO A 1 147 ? 16.662 -36.797 -56.330 1.00 54.38 147 PRO A O 1
ATOM 1209 N N . ASN A 1 148 ? 17.053 -36.698 -54.113 1.00 55.09 148 ASN A N 1
ATOM 1210 C CA . ASN A 1 148 ? 17.715 -37.981 -53.823 1.00 55.09 148 ASN A CA 1
ATOM 1211 C C . ASN A 1 148 ? 18.898 -37.781 -52.868 1.00 55.09 148 ASN A C 1
ATOM 1213 O O . ASN A 1 148 ? 20.047 -37.919 -53.281 1.00 55.09 148 ASN A O 1
ATOM 1217 N N . LYS A 1 149 ? 18.618 -37.517 -51.582 1.00 46.12 149 LYS A N 1
ATOM 1218 C CA . LYS A 1 149 ? 19.441 -37.965 -50.438 1.00 46.12 149 LYS A CA 1
ATOM 1219 C C . LYS A 1 149 ? 18.527 -38.211 -49.224 1.00 46.12 149 LYS A C 1
ATOM 1221 O O . LYS A 1 149 ? 17.576 -37.451 -49.044 1.00 46.12 149 LYS A O 1
ATOM 1226 N N . PRO A 1 150 ? 18.773 -39.254 -48.409 1.00 45.72 150 PRO A N 1
ATOM 1227 C CA . PRO A 1 150 ? 17.927 -39.576 -47.266 1.00 45.72 150 PRO A CA 1
ATOM 1228 C C . PRO A 1 150 ? 17.978 -38.460 -46.216 1.00 45.72 150 PRO A C 1
ATOM 1230 O O . PRO A 1 150 ? 19.044 -38.019 -45.787 1.00 45.72 150 PRO A O 1
ATOM 1233 N N . SER A 1 151 ? 16.787 -38.003 -45.842 1.00 47.78 151 SER A N 1
ATOM 1234 C CA . SER A 1 151 ? 16.535 -36.946 -44.870 1.00 47.78 151 SER A CA 1
ATOM 1235 C C . SER A 1 151 ? 16.812 -37.455 -43.453 1.00 47.78 151 SER A C 1
ATOM 1237 O O . SER A 1 151 ? 16.138 -38.371 -42.984 1.00 47.78 151 SER A O 1
ATOM 1239 N N . ILE A 1 152 ? 17.781 -36.860 -42.751 1.00 50.22 152 ILE A N 1
ATOM 1240 C CA . ILE A 1 152 ? 17.833 -36.943 -41.287 1.00 50.22 152 ILE A CA 1
ATOM 1241 C C . ILE A 1 152 ? 16.821 -35.923 -40.772 1.00 50.22 152 ILE A C 1
ATOM 1243 O O . ILE A 1 152 ? 17.072 -34.716 -40.730 1.00 50.22 152 ILE A O 1
ATOM 1247 N N . THR A 1 153 ? 15.635 -36.422 -40.441 1.00 49.47 153 THR A N 1
ATOM 1248 C CA . THR A 1 153 ? 14.556 -35.654 -39.831 1.00 49.47 153 THR A CA 1
ATOM 1249 C C . THR A 1 153 ? 15.058 -35.016 -38.538 1.00 49.47 153 THR A C 1
ATOM 1251 O O . THR A 1 153 ? 15.478 -35.698 -37.604 1.00 49.47 153 THR A O 1
ATOM 1254 N N . LYS A 1 154 ? 15.020 -33.683 -38.486 1.00 52.34 154 LYS A N 1
ATOM 1255 C CA . LYS A 1 154 ? 15.296 -32.881 -37.291 1.00 52.34 154 LYS A CA 1
ATOM 1256 C C . LYS A 1 154 ? 14.230 -33.152 -36.218 1.00 52.34 154 LYS A C 1
ATOM 1258 O O . LYS A 1 154 ? 13.260 -32.406 -36.112 1.00 52.34 154 LYS A O 1
ATOM 1263 N N . SER A 1 155 ? 14.437 -34.163 -35.378 1.00 53.41 155 SER A N 1
ATOM 1264 C CA . SER A 1 155 ? 13.761 -34.312 -34.076 1.00 53.41 155 SER A CA 1
ATOM 1265 C C . SER A 1 155 ? 14.313 -33.307 -33.055 1.00 53.41 155 SER A C 1
ATOM 1267 O O . SER A 1 155 ? 14.877 -33.690 -32.038 1.00 53.41 155 SER A O 1
ATOM 1269 N N . GLY A 1 156 ? 14.205 -32.007 -33.347 1.00 50.12 156 GLY A N 1
ATOM 1270 C CA . GLY A 1 156 ? 14.788 -30.942 -32.517 1.00 50.12 156 GLY A CA 1
ATOM 1271 C C . GLY A 1 156 ? 13.841 -29.799 -32.148 1.00 50.12 156 GLY A C 1
ATOM 1272 O O . GLY A 1 156 ? 14.279 -28.843 -31.526 1.00 50.12 156 GLY A O 1
ATOM 1273 N N . VAL A 1 157 ? 12.560 -29.865 -32.530 1.00 53.38 157 VAL A N 1
ATOM 1274 C CA . VAL A 1 157 ? 11.581 -28.776 -32.293 1.00 53.38 157 VAL A CA 1
ATOM 1275 C C . VAL A 1 157 ? 10.507 -29.155 -31.257 1.00 53.38 157 VAL A C 1
ATOM 1277 O O . VAL A 1 157 ? 9.701 -28.321 -30.865 1.00 53.38 157 VAL A O 1
ATOM 1280 N N . ALA A 1 158 ? 10.526 -30.382 -30.728 1.00 52.00 158 ALA A N 1
ATOM 1281 C CA . ALA A 1 158 ? 9.582 -30.823 -29.693 1.00 52.00 158 ALA A CA 1
ATOM 1282 C C . ALA A 1 158 ? 10.102 -30.681 -28.245 1.00 52.00 158 ALA A C 1
ATOM 1284 O O . ALA A 1 158 ? 9.364 -30.983 -27.320 1.00 52.00 158 ALA A O 1
ATOM 1285 N N . ILE A 1 159 ? 11.333 -30.197 -28.020 1.00 52.91 159 ILE A N 1
ATOM 1286 C CA . ILE A 1 159 ? 11.922 -30.061 -26.668 1.00 52.91 159 ILE A CA 1
ATOM 1287 C C . ILE A 1 159 ? 12.040 -28.585 -26.250 1.00 52.91 159 ILE A C 1
ATOM 1289 O O . ILE A 1 159 ? 12.991 -28.200 -25.594 1.00 52.91 159 ILE A O 1
ATOM 1293 N N . ILE A 1 160 ? 11.119 -27.708 -26.659 1.00 52.91 160 ILE A N 1
ATOM 1294 C CA . ILE A 1 160 ? 10.970 -26.369 -26.042 1.00 52.91 160 ILE A CA 1
ATOM 1295 C C . ILE A 1 160 ? 9.480 -25.990 -26.018 1.00 52.91 160 ILE A C 1
ATOM 1297 O O . ILE A 1 160 ? 9.077 -24.915 -26.456 1.00 52.91 160 ILE A O 1
ATOM 1301 N N . LYS A 1 161 ? 8.624 -26.917 -25.572 1.00 50.66 161 LYS A N 1
ATOM 1302 C CA . LYS A 1 161 ? 7.206 -26.615 -25.316 1.00 50.66 161 LYS A CA 1
ATOM 1303 C C . LYS A 1 161 ? 6.632 -27.231 -24.032 1.00 50.66 161 LYS A C 1
ATOM 1305 O O . LYS A 1 161 ? 5.479 -26.964 -23.734 1.00 50.66 161 LYS A O 1
ATOM 1310 N N . ASP A 1 162 ? 7.452 -27.919 -23.230 1.00 49.59 162 ASP A N 1
ATOM 1311 C CA . ASP A 1 162 ? 7.010 -28.599 -21.999 1.00 49.59 162 ASP A CA 1
ATOM 1312 C C . ASP A 1 162 ? 7.841 -28.236 -20.748 1.00 49.59 162 ASP A C 1
ATOM 1314 O O . ASP A 1 162 ? 8.111 -29.086 -19.906 1.00 49.59 162 ASP A O 1
ATOM 1318 N N . CYS A 1 163 ? 8.226 -26.965 -20.572 1.00 46.12 163 CYS A N 1
ATOM 1319 C CA . CYS A 1 163 ? 8.747 -26.489 -19.281 1.00 46.12 163 CYS A CA 1
ATOM 1320 C C . CYS A 1 163 ? 7.867 -25.366 -18.712 1.00 46.12 163 CYS A C 1
ATOM 1322 O O . CYS A 1 163 ? 8.064 -24.189 -19.003 1.00 46.12 163 CYS A O 1
ATOM 1324 N N . CYS A 1 164 ? 6.936 -25.794 -17.852 1.00 49.97 164 CYS A N 1
ATOM 1325 C CA . CYS A 1 164 ? 6.207 -25.041 -16.824 1.00 49.97 164 CYS A CA 1
ATOM 1326 C C . CYS A 1 164 ? 5.061 -24.111 -17.251 1.00 49.97 164 CYS A C 1
ATOM 1328 O O . CYS A 1 164 ? 5.114 -22.895 -17.090 1.00 49.97 164 CYS A O 1
ATOM 1330 N N . GLY A 1 165 ? 3.940 -24.733 -17.622 1.00 45.66 165 GLY A N 1
ATOM 1331 C CA . GLY A 1 165 ? 2.614 -24.289 -17.194 1.00 45.66 165 GLY A CA 1
ATOM 1332 C C . GLY A 1 165 ? 2.000 -25.329 -16.246 1.00 45.66 165 GLY A C 1
ATOM 1333 O O . GLY A 1 165 ? 2.092 -26.521 -16.513 1.00 45.66 165 GLY A O 1
ATOM 1334 N N . ALA A 1 166 ? 1.352 -24.850 -15.182 1.00 53.50 166 ALA A N 1
ATOM 1335 C CA . ALA A 1 166 ? 0.409 -25.566 -14.312 1.00 53.50 166 ALA A CA 1
ATOM 1336 C C . ALA A 1 166 ? 0.955 -26.652 -13.358 1.00 53.50 166 ALA A C 1
ATOM 1338 O O . ALA A 1 166 ? 0.782 -27.848 -13.574 1.00 53.50 166 ALA A O 1
ATOM 1339 N N . THR A 1 167 ? 1.420 -26.224 -12.182 1.00 46.09 167 THR A N 1
ATOM 1340 C CA . THR A 1 167 ? 1.143 -26.968 -10.943 1.00 46.09 167 THR A CA 1
ATOM 1341 C C . THR A 1 167 ? 0.221 -26.133 -10.070 1.00 46.09 167 THR A C 1
ATOM 1343 O O . THR A 1 167 ? 0.560 -25.029 -9.648 1.00 46.09 167 THR A O 1
ATOM 1346 N N . GLN A 1 168 ? -0.974 -26.671 -9.848 1.00 48.28 168 GLN A N 1
ATOM 1347 C CA . GLN A 1 168 ? -1.932 -26.238 -8.843 1.00 48.28 168 GLN A CA 1
ATOM 1348 C C . GLN A 1 168 ? -1.237 -26.100 -7.480 1.00 48.28 168 GLN A C 1
ATOM 1350 O O . GLN A 1 168 ? -0.764 -27.092 -6.935 1.00 48.28 168 GLN A 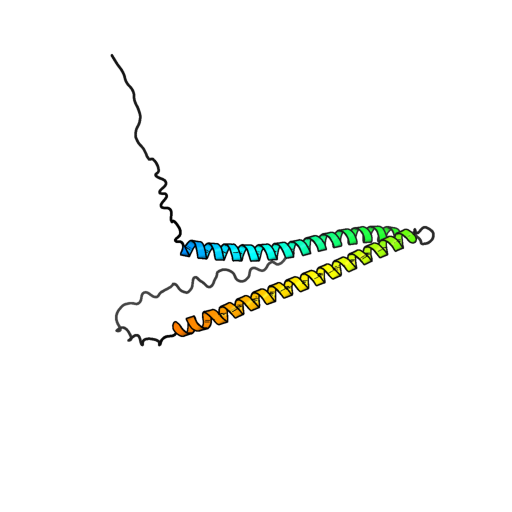O 1
ATOM 1355 N N . CYS A 1 169 ? -1.229 -24.901 -6.897 1.00 37.62 169 CYS A N 1
ATOM 1356 C CA . CYS A 1 169 ? -1.109 -24.765 -5.447 1.00 37.62 169 CYS A CA 1
ATOM 1357 C C . CYS A 1 169 ? -2.523 -24.727 -4.874 1.00 37.62 169 CYS A C 1
ATOM 1359 O O . CYS A 1 169 ? -3.154 -23.674 -4.800 1.00 37.62 169 CYS A O 1
ATOM 1361 N N . ALA A 1 170 ? -3.020 -25.906 -4.512 1.00 43.66 170 ALA A N 1
ATOM 1362 C CA . ALA A 1 170 ? -4.177 -26.079 -3.656 1.00 43.66 170 ALA A CA 1
ATOM 1363 C C . ALA A 1 170 ? -3.726 -26.759 -2.349 1.00 43.66 170 ALA A C 1
ATOM 1365 O O . ALA A 1 170 ? -3.247 -27.886 -2.385 1.00 43.66 170 ALA A O 1
ATOM 1366 N N . ILE A 1 171 ? -3.967 -26.049 -1.236 1.00 37.12 171 ILE A N 1
ATOM 1367 C CA . ILE A 1 171 ? -4.346 -26.546 0.104 1.00 37.12 171 ILE A CA 1
ATOM 1368 C C . ILE A 1 171 ? -3.242 -27.208 0.966 1.00 37.12 171 ILE A C 1
ATOM 1370 O O . ILE A 1 171 ? -2.901 -28.370 0.770 1.00 37.12 171 ILE A O 1
ATOM 1374 N N . MET A 1 172 ? -2.763 -26.507 2.007 1.00 38.34 172 MET A N 1
ATOM 1375 C CA . MET A 1 172 ? -3.310 -26.503 3.386 1.00 38.34 172 MET A CA 1
ATOM 1376 C C . MET A 1 172 ? -2.811 -25.280 4.160 1.00 38.34 172 MET A C 1
ATOM 1378 O O . MET A 1 172 ? -1.6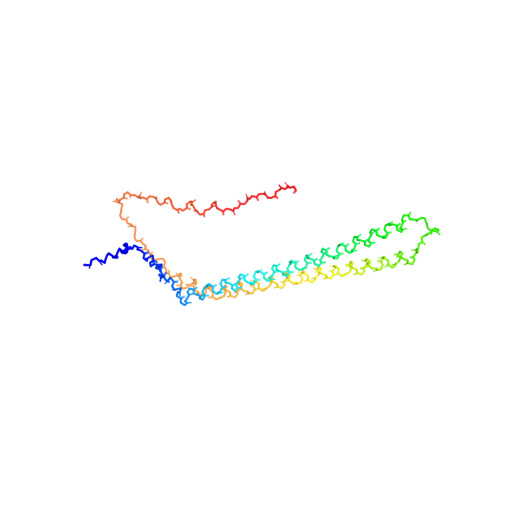32 -24.913 3.970 1.00 38.34 172 MET A O 1
#

Secondary structure (DSSP, 8-state):
-------PPP--------------HHHHHHHHHHHHHHHHHHHHHHHHHHHHHHHHHHHHHHHHHHHHHHHHHHS-GGG--HHHHHHHHHHHHHHHHHHHHHHHHHHHHHHHHHHHHHHHHHHHHHHHHHHHHHH------PPPPPS-S-------SSSSS-S-S-------

Radius of gyration: 34.68 Å; chains: 1; bounding box: 106×47×92 Å

Foldseek 3Di:
DDDDDDDDDDDDPPPPPCPVPVPDPVSVVVVVVVVVVVVVVVVLVVVVVVLVVLLVVLVVVLVVLVVVLVVQVPDPPVPGPVVSNVVSVVVSVVSVVVNVVSVVVVVVVVVVVVVVVVVVVVVCCVVCVVVVVVVCDDDDPDPDDDPDDDDPDPPPPPPPPPDDDDDDPDDD

Sequence (172 aa):
ATGHQHRAPGGGHSDVSMAESTMSPDEIEVEMARIQRLREVLVRRESELRFMMDDIQLCKDIMSLKQELRQIVTVPDKNKNRQREEELILKIHKLVQKRDFLVDDAEVERLREREEDKEMADFLRLKLTPLENKLKAPKRFVPEPPPNKPSITKSGVAIIKDCCGATQCAIM

InterPro domains:
  IPR022735 bMERB domain [PF12130] (26-120)
  IPR022735 bMERB domain [PS51848] (1-122)
  IPR022735 bMERB domain [SM01203] (1-122)
  IPR040127 BMERB domain-containing protein 1 [PTHR22704] (13-172)

Organism: NCBI:txid47308